Protein AF-A0A1B6JP50-F1 (afdb_monomer_lite)

pLDDT: mean 89.54, std 10.13, range [41.0, 97.75]

Organism: NCBI:txid320908

Foldseek 3Di:
DDQVVQLVCVVPHPDDDDDDPLVNQVVCLVPDDLVSLVVDDDDDPDDDDDDDDDDPPPDPCPVVSVVVVVVCVVVCVVVVCCVVPGRDHRDHPPDPVVVD

Structure (mmCIF, N/CA/C/O backbone):
data_AF-A0A1B6JP50-F1
#
_entry.id   AF-A0A1B6JP50-F1
#
loop_
_atom_site.group_PDB
_atom_site.id
_atom_site.type_symbol
_atom_site.label_atom_id
_atom_site.label_alt_id
_atom_site.label_comp_id
_atom_site.label_asym_id
_atom_site.label_entity_id
_atom_site.label_seq_id
_atom_site.pdbx_PDB_ins_code
_atom_site.Cartn_x
_atom_site.Cartn_y
_atom_site.Cartn_z
_atom_site.occupancy
_atom_site.B_iso_or_equiv
_atom_site.auth_seq_id
_atom_site.auth_comp_id
_atom_site.auth_asym_id
_atom_site.auth_atom_id
_atom_site.pdbx_PDB_model_num
ATOM 1 N N . MET A 1 1 ? 0.945 15.412 7.490 1.00 76.56 1 MET A N 1
ATOM 2 C CA . MET A 1 1 ? 0.663 14.570 8.669 1.00 76.56 1 MET A CA 1
ATOM 3 C C . MET A 1 1 ? 1.373 13.251 8.448 1.00 76.56 1 MET A C 1
ATOM 5 O O . MET A 1 1 ? 1.371 12.766 7.326 1.00 76.56 1 MET A O 1
ATOM 9 N N . ASP A 1 2 ? 2.054 12.750 9.463 1.00 92.06 2 ASP A N 1
ATOM 10 C CA . ASP A 1 2 ? 2.780 11.482 9.464 1.00 92.06 2 ASP A CA 1
ATOM 11 C C . ASP A 1 2 ? 1.838 10.295 9.726 1.00 92.06 2 ASP A C 1
ATOM 13 O O . ASP A 1 2 ? 0.765 10.451 10.312 1.00 92.06 2 ASP A O 1
ATOM 17 N N . VAL A 1 3 ? 2.248 9.101 9.286 1.00 93.94 3 VAL A N 1
ATOM 18 C CA . VAL A 1 3 ? 1.442 7.872 9.396 1.00 93.94 3 VAL A CA 1
ATOM 19 C C . VAL A 1 3 ? 1.075 7.531 10.851 1.00 93.94 3 VAL A C 1
ATOM 21 O O . VAL A 1 3 ? -0.106 7.282 11.098 1.00 93.94 3 VAL A O 1
ATOM 24 N N . PRO A 1 4 ? 2.002 7.564 11.833 1.00 93.62 4 PRO A N 1
ATOM 25 C CA . PRO A 1 4 ? 1.663 7.273 13.228 1.00 93.62 4 PRO A CA 1
ATOM 26 C C . PRO A 1 4 ? 0.611 8.227 13.801 1.00 93.62 4 PRO A C 1
ATOM 28 O O . PRO A 1 4 ? -0.359 7.777 14.411 1.00 93.62 4 PRO A O 1
ATOM 31 N N . SER A 1 5 ? 0.754 9.533 13.559 1.00 94.44 5 SER A N 1
ATOM 32 C CA . SER A 1 5 ? -0.224 10.521 14.027 1.00 94.44 5 SER A CA 1
ATOM 33 C C . SER A 1 5 ? -1.598 10.348 13.374 1.00 94.44 5 SER A C 1
ATOM 35 O O . SER A 1 5 ? -2.616 10.484 14.052 1.00 94.44 5 SER A O 1
ATOM 37 N N . GLY A 1 6 ? -1.647 10.018 12.077 1.00 94.69 6 GLY A N 1
ATOM 38 C CA . GLY A 1 6 ? -2.902 9.729 11.371 1.00 94.69 6 GLY A CA 1
ATOM 39 C C . GLY A 1 6 ? -3.627 8.509 11.944 1.00 94.69 6 GLY A C 1
ATOM 40 O O . GLY A 1 6 ? -4.835 8.552 12.179 1.00 94.69 6 GLY A O 1
ATOM 41 N N . ILE A 1 7 ? -2.875 7.453 12.257 1.00 94.44 7 ILE A N 1
ATOM 42 C CA . ILE A 1 7 ? -3.383 6.231 12.888 1.00 94.44 7 ILE A CA 1
ATOM 43 C C . ILE A 1 7 ? -3.955 6.504 14.283 1.00 94.44 7 ILE A C 1
ATOM 45 O O . ILE A 1 7 ? -5.064 6.064 14.591 1.00 94.44 7 ILE A O 1
ATOM 49 N N . GLU A 1 8 ? -3.254 7.275 15.113 1.00 94.44 8 GLU A N 1
ATOM 50 C CA . GLU A 1 8 ? -3.747 7.602 16.454 1.00 94.44 8 GLU A CA 1
ATOM 51 C C . GLU A 1 8 ? -5.043 8.428 16.398 1.00 94.44 8 GLU A C 1
ATOM 53 O O . GLU A 1 8 ? -5.958 8.236 17.206 1.00 94.44 8 GLU A O 1
ATOM 58 N N . MET A 1 9 ? -5.173 9.313 15.404 1.00 94.62 9 MET A N 1
ATOM 59 C CA . MET A 1 9 ? -6.413 10.054 15.169 1.00 94.62 9 MET A CA 1
ATOM 60 C C . MET A 1 9 ? -7.567 9.157 14.723 1.00 94.62 9 MET A C 1
ATOM 62 O O . MET A 1 9 ? -8.685 9.373 15.185 1.00 94.62 9 MET A O 1
ATOM 66 N N . MET A 1 10 ? -7.315 8.151 13.877 1.00 93.75 10 MET A N 1
ATO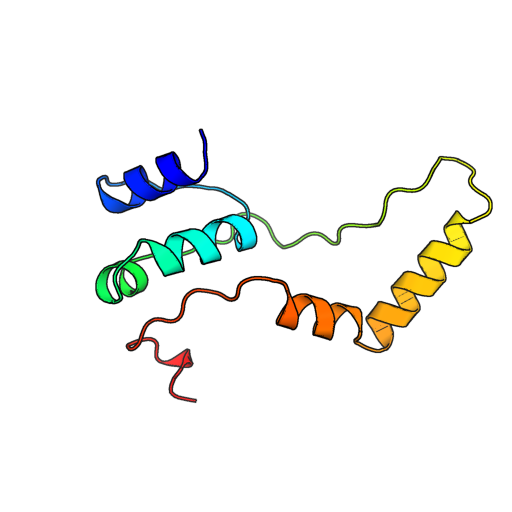M 67 C CA . MET A 1 10 ? -8.335 7.164 13.497 1.00 93.75 10 MET A CA 1
ATOM 68 C C . MET A 1 10 ? -8.852 6.377 14.705 1.00 93.75 10 MET A C 1
ATOM 70 O O . MET A 1 10 ? -10.036 6.060 14.764 1.00 93.75 10 MET A O 1
ATOM 74 N N . ARG A 1 11 ? -7.979 6.067 15.673 1.00 92.38 11 ARG A N 1
ATOM 75 C CA . ARG A 1 11 ? -8.349 5.304 16.872 1.00 92.38 11 ARG A CA 1
ATOM 76 C C . ARG A 1 11 ? -9.128 6.137 17.891 1.00 92.38 11 ARG A C 1
ATOM 78 O O . ARG A 1 11 ? -10.064 5.647 18.510 1.00 92.38 11 ARG A O 1
ATOM 85 N N . THR A 1 12 ? -8.733 7.394 18.087 1.00 93.50 12 THR A N 1
ATOM 86 C CA . THR A 1 12 ? -9.257 8.238 19.177 1.00 93.50 12 THR A CA 1
ATOM 87 C C . THR A 1 12 ? -10.423 9.138 18.770 1.00 93.50 12 THR A C 1
ATOM 89 O O . THR A 1 12 ? -11.169 9.602 19.634 1.00 93.50 12 THR A O 1
ATOM 92 N N . LYS A 1 13 ? -10.592 9.426 17.474 1.00 93.06 13 LYS A N 1
ATOM 93 C CA . LYS A 1 13 ? -11.561 10.407 16.963 1.00 93.06 13 LYS A CA 1
ATOM 94 C C . LYS A 1 13 ? -12.369 9.835 15.800 1.00 93.06 13 LYS A C 1
ATOM 96 O O . LYS A 1 13 ? -11.983 8.868 15.158 1.00 93.06 13 LYS A O 1
ATOM 101 N N . LYS A 1 14 ? -13.486 10.493 15.473 1.00 91.25 14 LYS A N 1
ATOM 102 C CA . LYS A 1 14 ? -14.229 10.243 14.227 1.00 91.25 14 LYS A CA 1
ATOM 103 C C . LYS A 1 14 ? -13.469 10.856 13.050 1.00 91.25 14 LYS A C 1
ATOM 105 O O . LYS A 1 14 ? -13.752 11.984 12.652 1.00 91.25 14 LYS A O 1
ATOM 110 N N . TYR A 1 15 ? -12.468 10.139 12.555 1.00 93.94 15 TYR A N 1
ATOM 111 C CA . TYR A 1 15 ? -11.543 10.621 11.537 1.00 93.94 15 TYR A CA 1
ATOM 112 C C . TYR A 1 15 ? -11.362 9.590 10.421 1.00 93.94 15 TYR A C 1
ATOM 114 O O . TYR A 1 15 ? -11.257 8.396 10.689 1.00 93.94 15 TYR A O 1
ATOM 122 N N . ALA A 1 16 ? -11.312 10.062 9.176 1.00 93.62 16 ALA A N 1
ATOM 123 C CA . ALA A 1 16 ? -10.961 9.257 8.013 1.00 93.62 16 ALA A CA 1
ATOM 124 C C . ALA A 1 16 ? -9.575 9.688 7.528 1.00 93.62 16 ALA A C 1
ATOM 126 O O . ALA A 1 16 ? -9.354 10.870 7.261 1.00 93.62 16 ALA A O 1
ATOM 127 N N . PHE A 1 17 ? -8.651 8.734 7.428 1.00 94.19 17 PHE A N 1
ATOM 128 C CA . PHE A 1 17 ? -7.293 8.978 6.960 1.00 94.19 17 PHE A CA 1
ATOM 129 C C . PHE A 1 17 ? -7.102 8.369 5.575 1.00 94.19 17 PHE A C 1
ATOM 131 O O . PHE A 1 17 ? -7.505 7.235 5.332 1.00 94.19 17 PHE A O 1
ATOM 138 N N . TYR A 1 18 ? -6.486 9.133 4.677 1.00 93.25 18 TYR A N 1
ATOM 139 C CA . TYR A 1 18 ? -6.182 8.703 3.318 1.00 93.25 18 TYR A CA 1
ATOM 140 C C . TYR A 1 18 ? -4.667 8.601 3.139 1.00 93.25 18 TYR A C 1
ATOM 142 O O . TYR A 1 18 ? -3.952 9.587 3.334 1.00 93.25 18 TYR A O 1
ATOM 150 N N . ALA A 1 19 ? -4.195 7.415 2.766 1.00 92.00 19 ALA A N 1
ATOM 151 C CA . ALA A 1 19 ? -2.811 7.129 2.410 1.00 92.00 19 ALA A CA 1
ATOM 152 C C . ALA A 1 19 ? -2.752 5.852 1.552 1.00 92.00 19 ALA A C 1
ATOM 154 O O . ALA A 1 19 ? -3.783 5.240 1.275 1.00 92.00 19 ALA A O 1
ATOM 155 N N . GLU A 1 20 ? -1.547 5.455 1.147 1.00 90.00 20 GLU A N 1
ATOM 156 C CA . GLU A 1 20 ? -1.306 4.166 0.496 1.00 90.00 20 GLU A CA 1
ATOM 157 C C . GLU A 1 20 ? -1.561 3.013 1.480 1.00 90.00 20 GLU A C 1
ATOM 159 O O . GLU A 1 20 ? -1.021 2.992 2.589 1.00 90.00 20 GLU A O 1
ATOM 164 N N . ASP A 1 21 ? -2.365 2.045 1.058 1.00 90.00 21 ASP A N 1
ATOM 165 C CA . ASP A 1 21 ? -2.789 0.863 1.812 1.00 90.00 21 ASP A CA 1
ATOM 166 C C . ASP A 1 21 ? -1.613 0.095 2.436 1.00 90.00 21 ASP A C 1
ATOM 168 O O . ASP A 1 21 ? -1.591 -0.149 3.649 1.00 90.00 21 ASP A O 1
ATOM 172 N N . ALA A 1 22 ? -0.574 -0.184 1.646 1.00 88.81 22 ALA A N 1
ATOM 173 C CA . ALA A 1 22 ? 0.617 -0.897 2.093 1.00 88.81 22 ALA A CA 1
ATOM 174 C C . ALA A 1 22 ? 1.332 -0.175 3.249 1.00 88.81 22 ALA A C 1
ATOM 176 O O . ALA A 1 22 ? 1.868 -0.811 4.158 1.00 88.81 22 ALA A O 1
ATOM 177 N N . THR A 1 23 ? 1.305 1.160 3.267 1.00 92.25 23 THR A N 1
ATOM 178 C CA . THR A 1 23 ? 1.924 1.946 4.345 1.00 92.25 23 THR A CA 1
ATOM 179 C C . THR A 1 23 ? 1.115 1.911 5.640 1.00 92.25 23 THR A C 1
ATOM 181 O O . THR A 1 23 ? 1.684 2.073 6.721 1.00 92.25 23 THR A O 1
ATOM 184 N N . LEU A 1 24 ? -0.196 1.670 5.547 1.00 93.69 24 LEU A N 1
ATOM 185 C CA . LEU A 1 24 ? -1.118 1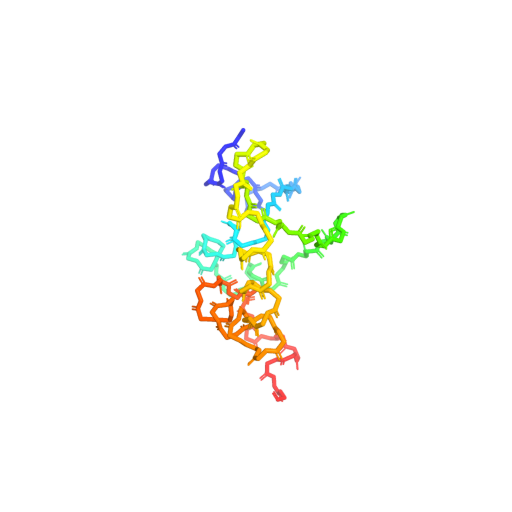.655 6.680 1.00 93.69 24 LEU A CA 1
ATOM 186 C C . LEU A 1 24 ? -1.250 0.274 7.314 1.00 93.69 24 LEU A C 1
ATOM 188 O O . LEU A 1 24 ? -1.326 0.172 8.538 1.00 93.69 24 LEU A O 1
ATOM 192 N N . TYR A 1 25 ? -1.263 -0.791 6.513 1.00 93.69 25 TYR A N 1
ATOM 193 C CA . TYR A 1 25 ? -1.552 -2.141 6.995 1.00 93.69 25 TYR A CA 1
ATOM 194 C C . TYR A 1 25 ? -0.611 -2.598 8.108 1.00 93.69 25 TYR A C 1
ATOM 196 O O . TYR A 1 25 ? -1.081 -3.059 9.145 1.00 93.69 25 TYR A O 1
ATOM 204 N N . LEU A 1 26 ? 0.704 -2.421 7.948 1.00 92.94 26 LEU A N 1
ATOM 205 C CA . LEU A 1 26 ? 1.675 -2.849 8.958 1.00 92.94 26 LEU A CA 1
ATOM 206 C C . LEU A 1 26 ? 1.514 -2.111 10.304 1.00 92.94 26 LEU A C 1
ATOM 208 O O . LEU A 1 26 ? 1.445 -2.779 11.339 1.00 92.94 26 LEU A O 1
ATOM 212 N N . PRO A 1 27 ? 1.472 -0.766 10.358 1.00 94.12 27 PRO A N 1
ATOM 213 C CA . PRO A 1 27 ? 1.262 -0.076 11.623 1.00 94.12 27 PRO A CA 1
ATOM 214 C C . PRO A 1 27 ? -0.146 -0.280 12.198 1.00 94.12 27 PRO A C 1
ATOM 216 O O . PRO A 1 27 ? -0.251 -0.397 13.418 1.00 94.12 27 PRO A O 1
ATOM 219 N N . ILE A 1 28 ? -1.202 -0.424 11.385 1.00 94.38 28 ILE A N 1
ATOM 220 C CA . ILE A 1 28 ? -2.538 -0.812 11.880 1.00 94.38 28 ILE A CA 1
ATOM 221 C C . ILE A 1 28 ? -2.477 -2.186 12.552 1.00 94.38 28 ILE A C 1
ATOM 223 O O . ILE A 1 28 ? -2.974 -2.354 13.664 1.00 94.38 28 ILE A O 1
ATOM 227 N N . ASP A 1 29 ? -1.825 -3.163 11.920 1.00 92.56 29 ASP A N 1
ATOM 228 C CA . ASP A 1 29 ? -1.726 -4.520 12.453 1.00 92.56 29 ASP A CA 1
ATOM 229 C C . ASP A 1 29 ? -1.003 -4.570 13.810 1.00 92.56 29 ASP A C 1
ATOM 231 O O . ASP A 1 29 ? -1.393 -5.341 14.690 1.00 92.56 29 ASP A O 1
ATOM 235 N N . LYS A 1 30 ? -0.004 -3.698 13.999 1.00 92.81 30 LYS A N 1
ATOM 236 C CA . LYS A 1 30 ? 0.784 -3.575 15.235 1.00 92.81 30 LYS A CA 1
ATOM 237 C C . LYS A 1 30 ? 0.116 -2.764 16.347 1.00 92.81 30 LYS A C 1
ATOM 239 O O . LYS A 1 30 ? 0.450 -2.979 17.508 1.00 92.81 30 LYS A O 1
ATOM 244 N N . THR A 1 31 ? -0.742 -1.800 16.015 1.00 93.62 31 THR A N 1
ATOM 245 C CA . THR A 1 31 ? -1.284 -0.834 16.993 1.00 93.62 31 THR A CA 1
ATOM 246 C C . THR A 1 31 ? -2.727 -1.112 17.396 1.00 93.62 31 THR A C 1
ATOM 248 O O . THR A 1 31 ? -3.087 -0.844 18.542 1.00 93.62 31 THR A O 1
ATOM 251 N N . PHE A 1 32 ? -3.542 -1.651 16.487 1.00 93.94 32 PHE A N 1
ATOM 252 C CA . PHE A 1 32 ? -4.954 -1.920 16.739 1.00 93.94 32 PHE A CA 1
ATOM 253 C C . PHE A 1 32 ? -5.141 -3.303 17.361 1.00 93.94 32 PHE A C 1
ATOM 255 O O . PHE A 1 32 ? -4.503 -4.284 16.975 1.00 93.94 32 PHE A O 1
ATOM 262 N N . ASN A 1 33 ? -6.098 -3.407 18.273 1.00 93.31 33 ASN A N 1
ATOM 263 C CA . ASN A 1 33 ? -6.607 -4.681 18.763 1.00 93.31 33 ASN A CA 1
ATOM 264 C C . ASN A 1 33 ? -7.563 -5.313 17.740 1.00 93.31 33 ASN A C 1
ATOM 266 O O . ASN A 1 33 ? -8.107 -4.636 16.870 1.00 93.31 33 ASN A O 1
ATOM 270 N N . ASN A 1 34 ? -7.848 -6.613 17.871 1.00 91.88 34 ASN A N 1
ATOM 271 C CA . ASN A 1 34 ? -8.724 -7.329 16.930 1.00 91.88 34 ASN A CA 1
ATOM 272 C C . ASN A 1 34 ? -10.108 -6.685 16.754 1.00 91.88 34 ASN A C 1
ATOM 274 O O . ASN A 1 34 ? -10.604 -6.611 15.635 1.00 91.88 34 ASN A O 1
ATOM 278 N N . ILE A 1 35 ? -10.716 -6.198 17.840 1.00 90.81 35 ILE A N 1
ATOM 279 C CA . ILE A 1 35 ? -12.028 -5.532 17.794 1.00 90.81 35 ILE A CA 1
ATOM 280 C C . ILE A 1 35 ? -11.938 -4.227 16.998 1.00 90.81 35 ILE A C 1
ATOM 282 O O . ILE A 1 35 ? -12.805 -3.938 16.177 1.00 90.81 35 ILE A O 1
ATOM 286 N N . GLU A 1 36 ? -10.870 -3.460 17.205 1.00 92.44 36 GLU A N 1
ATOM 287 C CA . GLU A 1 36 ? -10.671 -2.199 16.503 1.00 92.44 36 GLU A CA 1
ATOM 288 C C . GLU A 1 36 ? -10.401 -2.461 15.012 1.00 92.44 36 GLU A C 1
ATOM 290 O O . GLU A 1 36 ? -11.035 -1.830 14.172 1.00 92.44 36 GLU A O 1
ATOM 295 N N . LYS A 1 37 ? -9.591 -3.475 14.665 1.00 92.75 37 LYS A N 1
ATOM 296 C CA . LYS A 1 37 ? -9.403 -3.929 13.271 1.00 92.75 37 LYS A CA 1
ATOM 297 C C . LYS A 1 37 ? -10.732 -4.302 12.605 1.00 92.75 37 LYS A C 1
ATOM 299 O O . LYS A 1 37 ? -10.970 -3.888 11.476 1.00 92.75 37 LYS A O 1
ATOM 304 N N . CYS A 1 38 ? -11.618 -5.028 13.300 1.00 90.62 38 CYS A N 1
ATOM 305 C CA . CYS A 1 38 ? -12.961 -5.360 12.798 1.00 90.62 38 CYS A CA 1
ATOM 306 C C . CYS A 1 38 ? -13.839 -4.126 12.543 1.00 90.62 38 CYS A C 1
ATOM 308 O O . CYS A 1 38 ? -14.758 -4.197 11.732 1.00 90.62 38 CYS A O 1
ATOM 310 N N . SER A 1 39 ? -13.612 -3.035 13.276 1.00 90.56 39 SER A N 1
ATOM 311 C CA . SER A 1 39 ? -14.414 -1.812 13.170 1.00 90.56 39 SER A CA 1
ATOM 312 C C . SER A 1 39 ? -13.971 -0.885 12.034 1.00 90.56 39 SER A C 1
ATOM 314 O O . SER A 1 39 ? -14.722 0.007 11.640 1.00 90.56 39 SER A O 1
ATOM 316 N N . LEU A 1 40 ? -12.766 -1.091 11.493 1.00 91.25 40 LEU A N 1
ATOM 317 C CA . LEU A 1 40 ? -12.235 -0.281 10.404 1.00 91.25 40 LEU A CA 1
ATOM 318 C C . LEU A 1 40 ? -12.924 -0.614 9.080 1.00 91.25 40 LEU A C 1
ATOM 320 O O . LEU A 1 40 ? -13.154 -1.772 8.735 1.00 91.25 40 LEU A O 1
ATOM 324 N N . THR A 1 41 ? -13.207 0.431 8.307 1.00 90.56 41 THR A N 1
ATOM 325 C CA . THR A 1 41 ? -13.699 0.318 6.934 1.00 90.56 41 THR A CA 1
ATOM 326 C C . THR A 1 41 ? -12.700 0.975 6.002 1.00 90.56 41 THR A C 1
ATOM 328 O O . THR A 1 41 ? -12.237 2.085 6.251 1.00 90.56 41 THR A O 1
ATOM 331 N N . GLU A 1 42 ? -12.376 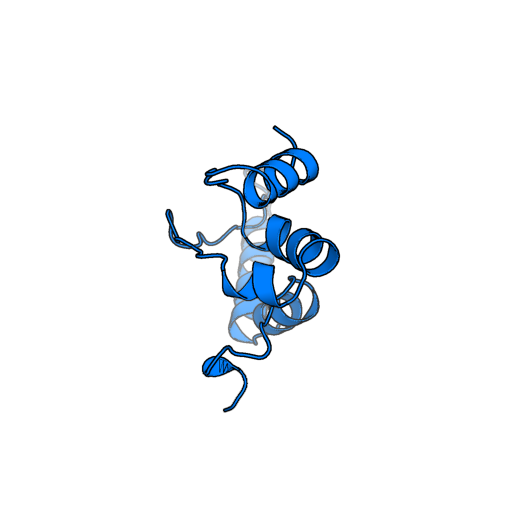0.271 4.929 1.00 89.81 42 GLU A N 1
ATOM 332 C CA . GLU A 1 42 ? -11.484 0.736 3.879 1.00 89.81 42 GLU A CA 1
ATOM 333 C C . GLU A 1 42 ? -12.322 1.146 2.672 1.00 89.81 42 GLU A C 1
ATOM 335 O O . GLU A 1 42 ? -13.250 0.432 2.283 1.00 89.81 42 GLU A O 1
ATOM 340 N N . ILE A 1 43 ? -12.014 2.311 2.109 1.00 91.44 43 ILE A N 1
ATOM 341 C CA . ILE A 1 43 ? -12.664 2.835 0.912 1.00 91.44 43 ILE A CA 1
ATOM 342 C C . ILE A 1 43 ? -11.561 3.089 -0.104 1.00 91.44 43 ILE A C 1
ATOM 344 O O . ILE A 1 43 ? -10.661 3.892 0.136 1.00 9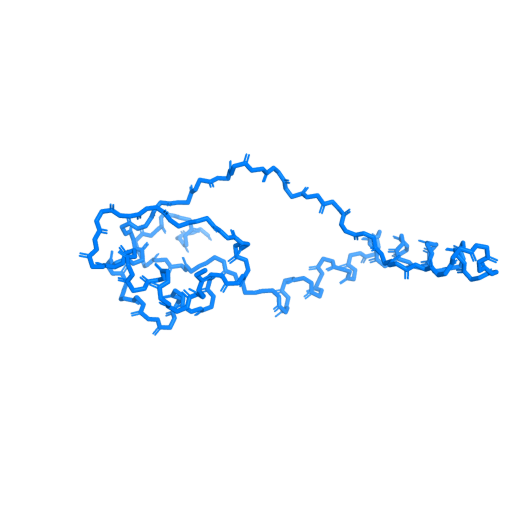1.44 43 ILE A O 1
ATOM 348 N N . GLU A 1 44 ? -11.639 2.405 -1.238 1.00 90.31 44 GLU A N 1
ATOM 349 C CA . GLU A 1 44 ? -10.731 2.618 -2.358 1.00 90.31 44 GLU A CA 1
ATOM 350 C C . GLU A 1 44 ? -11.171 3.880 -3.114 1.00 90.31 44 GLU A C 1
ATOM 352 O O . GLU A 1 44 ? -12.194 3.883 -3.798 1.00 90.31 44 GLU A O 1
ATOM 357 N N . LEU A 1 45 ? -10.436 4.986 -2.939 1.00 90.38 45 LEU A N 1
ATOM 358 C CA . LEU A 1 45 ? -10.731 6.242 -3.644 1.00 90.38 45 LEU A CA 1
ATOM 359 C C . LEU A 1 45 ? -10.244 6.216 -5.096 1.00 90.38 45 LEU A C 1
ATOM 361 O O . LEU A 1 45 ? -10.885 6.798 -5.970 1.00 90.38 45 LEU A O 1
ATOM 365 N N . PHE A 1 46 ? -9.104 5.570 -5.346 1.00 88.62 46 PHE A N 1
ATOM 366 C CA . PHE A 1 46 ? -8.483 5.482 -6.662 1.00 88.62 46 PHE A CA 1
ATOM 367 C C . PHE A 1 46 ? -8.057 4.042 -6.932 1.00 88.62 46 PHE A C 1
ATOM 369 O O . PHE A 1 46 ? -7.492 3.420 -6.031 1.00 88.62 46 PHE A O 1
ATOM 376 N N . PRO A 1 47 ? -8.268 3.533 -8.158 1.00 84.81 47 PRO A N 1
ATOM 377 C CA . PRO A 1 47 ? -7.779 2.216 -8.518 1.00 84.81 47 PRO A CA 1
ATOM 378 C C . PRO A 1 47 ? -6.243 2.191 -8.510 1.00 84.81 47 PRO A C 1
ATOM 380 O O . PRO A 1 47 ? -5.610 3.207 -8.835 1.00 84.81 47 PRO A O 1
ATOM 383 N N . PRO A 1 48 ? -5.622 1.039 -8.209 1.00 80.75 48 PRO A N 1
ATOM 384 C CA . PRO A 1 48 ? -4.179 0.888 -8.275 1.00 80.75 48 PRO A CA 1
ATOM 385 C C . PRO A 1 48 ? -3.683 1.190 -9.691 1.00 80.75 48 PRO A C 1
ATOM 387 O O . PRO A 1 48 ? -4.152 0.617 -10.678 1.00 80.75 48 PRO A O 1
ATOM 390 N N . TYR A 1 49 ? -2.709 2.091 -9.793 1.00 80.75 49 TYR A N 1
ATOM 391 C CA . TYR A 1 49 ? -2.044 2.405 -11.051 1.00 80.75 49 TYR A CA 1
ATOM 392 C C . TYR A 1 49 ? -0.752 1.594 -11.177 1.00 80.75 49 TYR A C 1
ATOM 394 O O . TYR A 1 49 ? -0.015 1.388 -10.214 1.00 80.75 49 TYR A O 1
ATOM 402 N N . LEU A 1 50 ? -0.463 1.120 -12.389 1.00 79.25 50 LEU A N 1
ATOM 403 C CA . LEU A 1 50 ? 0.783 0.414 -12.674 1.00 79.25 50 LEU A CA 1
ATOM 404 C C . LEU A 1 50 ? 1.958 1.396 -12.603 1.00 79.25 50 LEU A C 1
ATOM 406 O O . LEU A 1 50 ? 2.093 2.275 -13.454 1.00 79.25 50 LEU A O 1
ATOM 410 N N . VAL A 1 51 ? 2.825 1.221 -11.607 1.00 83.56 51 VAL A N 1
ATOM 411 C CA . VAL A 1 51 ? 4.067 1.989 -11.480 1.00 83.56 51 VAL A CA 1
ATOM 412 C C . VAL A 1 51 ? 5.139 1.365 -12.373 1.00 83.56 51 VAL A C 1
ATOM 414 O O . VAL A 1 51 ? 5.457 0.183 -12.248 1.00 83.56 51 VAL A O 1
ATOM 417 N N . SER A 1 52 ? 5.709 2.150 -13.288 1.00 85.12 52 SER A N 1
ATOM 418 C CA . SER A 1 52 ? 6.858 1.731 -14.099 1.00 85.12 52 SER A CA 1
ATOM 419 C C . SER A 1 52 ? 8.176 2.131 -13.448 1.00 85.12 52 SER A C 1
ATOM 421 O O . SER A 1 52 ? 8.254 3.159 -12.776 1.00 85.12 52 SER A O 1
ATOM 423 N N . THR A 1 53 ? 9.247 1.402 -13.746 1.00 89.25 53 THR A N 1
ATO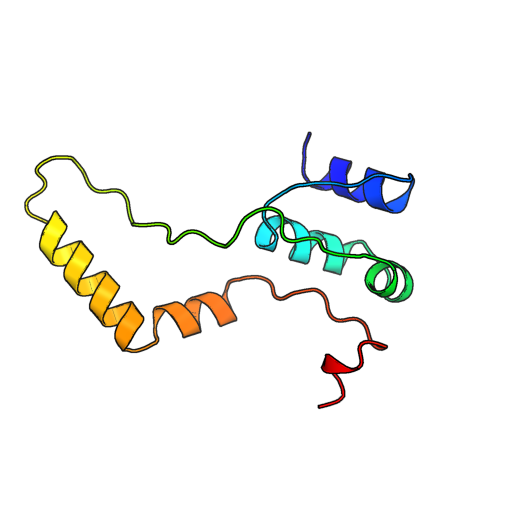M 424 C CA . THR A 1 53 ? 10.596 1.802 -13.339 1.00 89.25 53 THR A CA 1
ATOM 425 C C . THR A 1 53 ? 11.051 3.043 -14.116 1.00 89.25 53 THR A C 1
ATOM 427 O O . THR A 1 53 ? 11.022 3.027 -15.350 1.00 89.25 53 THR A O 1
ATOM 430 N N . PRO A 1 54 ? 11.489 4.119 -13.437 1.00 92.00 54 PRO A N 1
ATOM 431 C CA . PRO A 1 54 ? 12.022 5.290 -14.115 1.00 92.00 54 PRO A CA 1
ATOM 432 C C . PRO A 1 54 ? 13.354 4.951 -14.794 1.00 92.00 54 PRO A C 1
ATOM 434 O O . PRO A 1 54 ? 14.223 4.305 -14.212 1.00 92.00 54 PRO A O 1
ATOM 437 N N . VAL A 1 55 ? 13.526 5.418 -16.029 1.00 94.44 55 VAL A N 1
ATOM 438 C CA . VAL A 1 55 ? 14.757 5.256 -16.813 1.00 94.44 55 VAL A CA 1
ATOM 439 C C . VAL A 1 55 ? 15.165 6.621 -17.360 1.00 94.44 55 VAL A C 1
ATOM 441 O O . VAL A 1 55 ? 14.310 7.449 -17.680 1.00 94.44 55 VAL A O 1
ATOM 444 N N . GLN A 1 56 ? 16.472 6.872 -17.473 1.00 96.25 56 GLN A N 1
ATOM 445 C CA . GLN A 1 56 ? 16.985 8.089 -18.100 1.00 96.25 56 GLN A CA 1
ATOM 446 C C . GLN A 1 56 ? 16.410 8.247 -19.516 1.00 96.25 56 GLN A C 1
ATOM 448 O O . GLN A 1 56 ? 16.349 7.285 -20.292 1.00 96.25 56 GLN A O 1
ATOM 453 N N . LYS A 1 57 ? 15.998 9.473 -1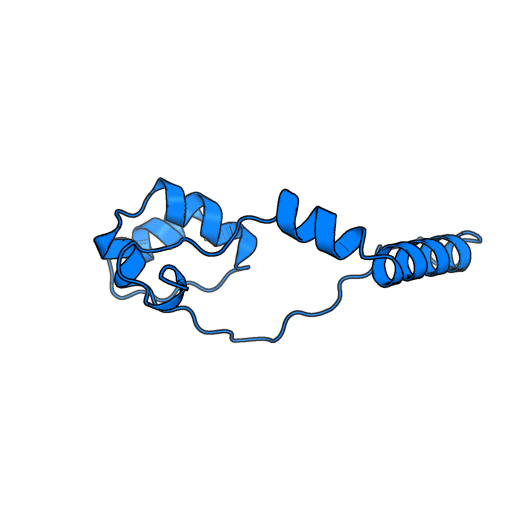9.865 1.00 94.44 57 LYS A N 1
ATOM 454 C CA . LYS A 1 57 ? 15.574 9.799 -21.233 1.00 94.44 57 LYS A CA 1
ATOM 455 C C . LYS A 1 57 ? 16.676 9.387 -22.218 1.00 94.44 57 LYS A C 1
ATOM 457 O O . LYS A 1 57 ? 17.851 9.555 -21.914 1.00 94.44 57 LYS A O 1
ATOM 462 N N . THR A 1 58 ? 16.269 8.812 -23.353 1.00 94.38 58 THR A N 1
ATOM 463 C CA . THR A 1 58 ? 17.154 8.295 -24.420 1.00 94.38 58 THR A CA 1
ATOM 464 C C . THR A 1 58 ? 18.183 7.244 -23.979 1.00 94.38 58 THR A C 1
ATOM 466 O O . THR A 1 58 ? 19.181 7.040 -24.663 1.00 94.38 58 THR A O 1
ATOM 469 N N . SER A 1 59 ? 17.955 6.550 -22.858 1.00 95.88 59 SER A N 1
ATOM 470 C CA . SER A 1 59 ? 18.813 5.434 -22.454 1.00 95.88 59 SER A CA 1
ATOM 471 C C . SER A 1 59 ? 18.717 4.269 -23.449 1.00 95.88 59 SER A C 1
ATOM 473 O O . SER A 1 59 ? 17.599 3.838 -23.755 1.00 95.88 59 SER A O 1
ATOM 475 N N . PRO A 1 60 ? 19.851 3.682 -23.879 1.00 95.75 60 PRO A N 1
ATOM 476 C CA . PRO A 1 60 ? 19.847 2.485 -24.720 1.00 95.75 60 PRO A CA 1
ATOM 477 C C . PRO A 1 60 ? 19.260 1.259 -23.998 1.00 95.75 60 PRO A C 1
ATOM 479 O O . PRO A 1 60 ? 18.893 0.281 -24.639 1.00 95.75 60 PRO A O 1
ATOM 482 N N . PHE A 1 61 ? 19.127 1.305 -22.667 1.00 95.88 61 PHE A N 1
ATOM 483 C CA . PHE A 1 61 ? 18.595 0.200 -21.866 1.00 95.88 61 PHE A CA 1
ATOM 484 C C . PHE A 1 61 ? 17.076 0.225 -21.695 1.00 95.88 61 PHE A C 1
ATOM 486 O O . PHE A 1 61 ? 16.522 -0.710 -21.121 1.00 95.88 61 PHE A O 1
ATOM 493 N N . ARG A 1 62 ? 16.382 1.269 -22.168 1.00 95.31 62 ARG A N 1
ATOM 494 C CA . ARG A 1 62 ? 14.935 1.439 -21.960 1.00 95.31 62 ARG A CA 1
ATOM 495 C C . ARG A 1 62 ? 14.138 0.202 -22.373 1.00 95.31 62 ARG A C 1
ATOM 497 O O . ARG A 1 62 ? 13.301 -0.272 -21.603 1.00 95.31 62 ARG A O 1
ATOM 504 N N . ASP A 1 63 ? 14.409 -0.317 -23.563 1.00 94.62 63 ASP A N 1
ATOM 505 C CA . ASP A 1 63 ? 13.639 -1.423 -24.131 1.00 94.62 63 ASP A CA 1
ATOM 506 C C . ASP A 1 63 ? 14.032 -2.757 -23.493 1.00 94.62 63 ASP A C 1
ATOM 508 O O . ASP A 1 63 ? 13.166 -3.581 -23.204 1.00 94.62 63 ASP A O 1
ATOM 512 N N . PHE A 1 64 ? 15.317 -2.932 -23.169 1.00 95.50 64 PHE A N 1
ATOM 513 C CA . PHE A 1 64 ? 15.800 -4.101 -22.435 1.00 95.50 64 PHE A CA 1
ATOM 514 C C . PHE A 1 64 ? 15.153 -4.208 -21.049 1.00 95.50 64 PHE A C 1
ATOM 516 O O . PHE A 1 64 ? 14.609 -5.253 -20.692 1.00 95.50 64 PHE A O 1
ATOM 523 N N . ILE A 1 65 ? 15.151 -3.109 -20.290 1.00 95.25 65 ILE A N 1
ATOM 524 C CA . ILE A 1 65 ? 14.536 -3.035 -18.961 1.00 95.25 65 ILE A CA 1
ATOM 525 C C . ILE A 1 65 ? 13.030 -3.300 -19.068 1.00 95.25 65 ILE A C 1
ATOM 527 O O . ILE A 1 65 ? 12.491 -4.116 -18.323 1.00 95.25 65 ILE A O 1
ATOM 531 N N . SER A 1 66 ? 12.360 -2.668 -20.033 1.00 93.88 66 SER A N 1
ATOM 532 C CA . SER A 1 66 ? 10.917 -2.829 -20.247 1.00 93.88 66 SER A CA 1
ATOM 533 C C . SER A 1 66 ? 10.544 -4.274 -20.603 1.00 93.88 66 SER A C 1
ATOM 535 O O . SER A 1 66 ? 9.605 -4.827 -20.032 1.00 93.88 66 SER A O 1
ATOM 537 N N . CYS A 1 67 ? 11.302 -4.915 -21.497 1.00 95.56 67 CYS A N 1
ATOM 538 C CA . CYS A 1 67 ? 11.120 -6.321 -21.858 1.00 95.56 67 CYS A CA 1
ATOM 539 C C . CYS A 1 67 ? 11.346 -7.246 -20.652 1.00 95.56 67 CYS A C 1
ATOM 541 O O . CYS A 1 67 ? 10.511 -8.104 -20.368 1.00 95.56 67 CYS A O 1
ATOM 543 N N . GLY A 1 68 ? 12.417 -7.021 -19.883 1.00 95.81 68 GLY A N 1
ATOM 544 C CA . GLY A 1 68 ? 12.710 -7.786 -18.671 1.00 95.81 68 GLY A CA 1
ATOM 545 C C . GLY A 1 68 ? 11.591 -7.704 -17.628 1.00 95.81 68 GLY A C 1
ATOM 546 O O . GLY A 1 68 ? 11.161 -8.733 -17.107 1.00 95.81 68 GLY A O 1
ATOM 547 N N . PHE A 1 69 ? 11.061 -6.506 -17.360 1.00 94.62 69 PHE A N 1
ATOM 548 C CA . PHE A 1 69 ? 9.935 -6.332 -16.436 1.00 94.62 69 PHE A CA 1
ATOM 549 C C . PHE A 1 69 ? 8.648 -6.988 -16.937 1.00 94.62 69 PHE A C 1
ATOM 551 O O . PHE A 1 69 ? 7.954 -7.628 -16.143 1.00 94.62 69 PHE A O 1
ATOM 558 N N . ASN A 1 70 ? 8.343 -6.890 -18.234 1.00 94.12 70 ASN A N 1
ATOM 559 C CA . ASN A 1 70 ? 7.195 -7.588 -18.816 1.00 94.12 70 ASN A CA 1
ATOM 560 C C . ASN A 1 70 ? 7.326 -9.104 -18.651 1.00 94.12 70 ASN A C 1
ATOM 562 O O . ASN A 1 70 ? 6.398 -9.738 -18.157 1.00 94.12 70 ASN A O 1
ATOM 566 N N . LEU A 1 71 ? 8.503 -9.664 -18.935 1.00 96.62 71 LEU A N 1
ATOM 567 C CA . LEU A 1 71 ? 8.761 -11.091 -18.771 1.00 96.62 71 LEU A CA 1
ATOM 568 C C . LEU A 1 71 ? 8.626 -11.543 -17.307 1.00 96.62 71 LEU A C 1
ATOM 570 O O . LEU A 1 71 ? 8.043 -12.591 -17.032 1.00 96.62 71 LEU A O 1
ATOM 574 N N . MET A 1 72 ? 9.131 -10.760 -16.347 1.00 95.75 72 MET A N 1
ATOM 575 C CA . MET A 1 72 ? 8.960 -11.048 -14.915 1.00 95.75 72 MET A CA 1
ATOM 576 C C . MET A 1 72 ? 7.490 -10.996 -14.485 1.00 95.75 72 MET A C 1
ATOM 578 O O . MET A 1 72 ? 7.071 -11.790 -13.640 1.00 95.75 72 MET A O 1
ATOM 582 N N . ARG A 1 73 ? 6.702 -10.083 -15.062 1.00 93.44 73 ARG A N 1
ATOM 583 C CA . ARG A 1 73 ? 5.261 -9.984 -14.811 1.00 93.44 73 ARG A CA 1
ATOM 584 C C . ARG A 1 73 ? 4.511 -11.185 -15.379 1.00 93.44 73 ARG A C 1
ATOM 586 O O . ARG A 1 73 ? 3.749 -11.807 -14.650 1.00 93.44 73 ARG A O 1
ATOM 593 N N . GLU A 1 74 ? 4.761 -11.530 -16.639 1.00 96.56 74 GLU A N 1
ATOM 594 C CA . GLU A 1 74 ? 4.129 -12.657 -17.340 1.00 96.56 74 GLU A CA 1
ATOM 595 C C . GLU A 1 74 ? 4.436 -13.998 -16.669 1.00 96.56 74 GLU A C 1
ATOM 597 O O . GLU A 1 74 ? 3.561 -14.849 -16.543 1.00 96.56 74 GLU A O 1
ATOM 602 N N . ARG A 1 75 ? 5.662 -14.167 -16.164 1.00 97.75 75 ARG A N 1
ATOM 603 C CA . ARG A 1 75 ? 6.074 -15.361 -15.411 1.00 97.75 75 ARG A CA 1
ATOM 604 C C . ARG A 1 75 ? 5.588 -15.376 -13.958 1.00 97.75 75 ARG A C 1
ATOM 606 O O . ARG A 1 75 ? 5.876 -16.327 -13.238 1.00 97.75 75 ARG A O 1
ATOM 613 N N . GLY A 1 76 ? 4.902 -14.330 -13.499 1.00 96.19 76 GLY A N 1
ATOM 614 C CA . GLY A 1 76 ? 4.370 -14.238 -12.138 1.00 96.19 76 GLY A CA 1
ATOM 615 C C . GLY A 1 76 ? 5.409 -13.951 -11.047 1.00 96.19 76 GLY A C 1
ATOM 616 O O . GLY A 1 76 ? 5.066 -13.990 -9.867 1.00 96.19 76 GLY A O 1
ATOM 617 N N . ILE A 1 77 ? 6.655 -13.616 -11.400 1.00 96.56 77 ILE A N 1
ATOM 618 C CA . ILE A 1 77 ? 7.705 -13.275 -10.425 1.00 96.56 77 ILE A CA 1
ATOM 619 C C . ILE A 1 77 ? 7.292 -12.026 -9.646 1.00 96.56 77 ILE A C 1
ATOM 621 O O . ILE A 1 77 ? 7.300 -12.043 -8.420 1.00 96.56 77 ILE A O 1
ATOM 625 N N . LEU A 1 78 ? 6.834 -10.978 -10.340 1.00 93.06 78 LEU A N 1
ATOM 626 C CA . LEU A 1 78 ? 6.371 -9.756 -9.671 1.00 93.06 78 LEU A CA 1
ATOM 627 C C . LEU A 1 78 ? 5.179 -10.018 -8.743 1.00 93.06 78 LEU A C 1
ATOM 629 O O . LEU A 1 78 ? 5.114 -9.449 -7.661 1.00 93.06 78 LEU A O 1
ATOM 633 N N . TYR A 1 79 ? 4.260 -10.906 -9.136 1.00 93.00 79 TYR A N 1
ATOM 634 C CA . TYR A 1 79 ? 3.130 -11.292 -8.289 1.00 93.00 79 TYR A CA 1
ATOM 635 C C . TYR A 1 79 ? 3.598 -11.997 -7.007 1.00 93.00 79 TYR A C 1
ATOM 637 O O . TYR A 1 79 ? 3.133 -11.672 -5.914 1.00 93.00 79 TYR A O 1
ATOM 645 N N . ARG A 1 80 ? 4.554 -12.928 -7.127 1.00 95.75 80 ARG A N 1
ATOM 646 C CA . ARG A 1 80 ? 5.167 -13.608 -5.980 1.00 95.75 80 ARG A CA 1
ATOM 647 C C . ARG A 1 80 ? 5.861 -12.616 -5.051 1.00 95.75 80 ARG A C 1
ATOM 649 O O . ARG A 1 80 ? 5.588 -12.647 -3.856 1.00 95.75 80 ARG A O 1
ATOM 656 N N . GLU A 1 81 ? 6.732 -11.758 -5.582 1.00 94.44 81 GLU A N 1
ATOM 657 C CA . GLU A 1 81 ? 7.451 -10.769 -4.769 1.00 94.44 81 GLU A CA 1
ATOM 658 C C . GLU A 1 81 ? 6.475 -9.820 -4.070 1.00 94.44 81 GLU A C 1
ATOM 660 O O . GLU A 1 81 ? 6.623 -9.558 -2.879 1.00 94.44 81 GLU A O 1
ATOM 665 N N . ASN A 1 82 ? 5.427 -9.371 -4.765 1.00 90.69 82 ASN A N 1
ATOM 666 C CA . ASN A 1 82 ? 4.390 -8.538 -4.167 1.00 90.69 82 ASN A CA 1
ATOM 667 C C . ASN A 1 82 ? 3.740 -9.243 -2.963 1.00 90.69 82 ASN A C 1
ATOM 669 O O . ASN A 1 82 ? 3.705 -8.696 -1.868 1.00 90.69 82 ASN A O 1
ATOM 673 N N . LYS A 1 83 ? 3.337 -10.509 -3.111 1.00 91.25 83 LYS A N 1
ATOM 674 C CA . LYS A 1 83 ? 2.729 -11.289 -2.020 1.00 91.25 83 LYS A CA 1
ATOM 675 C C . LYS A 1 83 ? 3.664 -11.520 -0.824 1.00 91.25 83 LYS A C 1
ATOM 677 O O . LYS A 1 83 ? 3.185 -11.639 0.300 1.00 91.25 83 LYS A O 1
ATOM 682 N N . VAL A 1 84 ? 4.970 -11.640 -1.062 1.00 93.25 84 VAL A N 1
ATOM 683 C CA . VAL A 1 84 ? 5.965 -11.892 -0.006 1.00 93.25 84 VAL A CA 1
ATOM 684 C C . VAL A 1 84 ? 6.305 -10.614 0.755 1.00 93.25 84 VAL A C 1
ATOM 686 O O . VAL A 1 84 ? 6.394 -10.643 1.980 1.00 93.25 84 VAL A O 1
ATOM 689 N N . TRP A 1 85 ? 6.509 -9.508 0.041 1.00 91.50 85 TRP A N 1
ATOM 690 C CA . TRP A 1 85 ? 7.062 -8.287 0.625 1.00 91.50 85 TRP A CA 1
ATOM 691 C C . TRP A 1 85 ? 6.013 -7.234 0.963 1.00 91.50 85 TRP A C 1
ATOM 693 O O . TRP A 1 85 ? 6.246 -6.443 1.876 1.00 91.50 85 TRP A O 1
ATOM 703 N N . HIS A 1 86 ? 4.874 -7.197 0.262 1.00 90.31 86 HIS A N 1
ATOM 704 C CA . HIS A 1 86 ? 3.838 -6.222 0.585 1.00 90.31 86 HIS A CA 1
ATOM 705 C C . HIS A 1 86 ? 3.017 -6.701 1.779 1.00 90.31 86 HIS A C 1
ATOM 707 O O . HIS A 1 86 ? 2.547 -7.850 1.796 1.00 90.31 86 HIS A O 1
ATOM 713 N N . PRO A 1 87 ? 2.823 -5.827 2.782 1.00 91.94 87 PRO A N 1
ATOM 714 C CA . PRO A 1 87 ? 1.983 -6.148 3.914 1.00 91.94 87 PRO A CA 1
ATOM 715 C C . PRO A 1 87 ? 0.575 -6.443 3.412 1.00 91.94 87 PRO A C 1
ATOM 717 O O . PRO A 1 87 ? 0.027 -5.741 2.566 1.00 91.94 87 PRO A O 1
ATOM 720 N N . GLN A 1 88 ? 0.012 -7.530 3.918 1.00 88.69 88 GLN A N 1
ATOM 721 C CA . GLN A 1 88 ? -1.339 -7.934 3.575 1.00 88.69 88 GLN A CA 1
ATOM 722 C C . GLN A 1 88 ? -2.332 -7.166 4.440 1.00 88.69 88 GLN A C 1
ATOM 724 O O . GLN A 1 88 ? -2.015 -6.762 5.562 1.00 88.69 88 GLN A O 1
ATOM 729 N N . ARG A 1 89 ? -3.556 -7.021 3.928 1.00 89.62 89 ARG A N 1
ATOM 730 C CA . ARG A 1 89 ? -4.666 -6.437 4.679 1.00 89.62 89 ARG A CA 1
ATOM 731 C C . ARG A 1 89 ? -4.773 -7.102 6.063 1.00 89.62 89 ARG A C 1
ATOM 733 O O . ARG A 1 89 ? -4.857 -8.339 6.109 1.00 89.62 89 ARG A O 1
ATOM 740 N N . PRO A 1 90 ? -4.796 -6.326 7.166 1.00 90.44 90 PRO A N 1
ATOM 741 C CA . PRO A 1 90 ? -4.913 -6.862 8.514 1.00 90.44 90 PRO A CA 1
ATOM 742 C C . PRO A 1 90 ? -6.169 -7.718 8.625 1.00 90.44 90 PRO A C 1
ATOM 744 O O . PRO A 1 90 ? -7.282 -7.251 8.379 1.00 90.44 90 PRO A O 1
ATOM 747 N N . GLN A 1 91 ? -5.983 -8.992 8.958 1.00 86.75 91 GLN A N 1
ATOM 748 C CA . GLN A 1 91 ? -7.093 -9.920 9.107 1.00 86.75 91 GLN A CA 1
ATOM 749 C C . GLN A 1 91 ? -7.732 -9.729 10.474 1.00 86.75 91 GLN A C 1
ATOM 751 O O . GLN A 1 91 ? -7.047 -9.522 11.478 1.00 86.75 91 GLN A O 1
ATOM 756 N N . CYS A 1 92 ? -9.053 -9.836 10.521 1.00 87.38 92 CYS A N 1
ATOM 757 C CA . CYS A 1 92 ? -9.778 -9.868 11.774 1.00 87.38 92 CYS A CA 1
ATOM 758 C C . CYS A 1 92 ? -10.398 -11.256 11.975 1.00 87.38 92 CYS A C 1
ATOM 760 O O . CYS A 1 92 ? -10.878 -11.879 11.031 1.00 87.38 92 CYS A O 1
ATOM 762 N N . ILE A 1 93 ? -10.367 -11.766 13.211 1.00 82.06 93 ILE A N 1
ATOM 763 C CA . ILE A 1 93 ? -10.779 -13.148 13.540 1.00 82.06 93 ILE A CA 1
ATOM 764 C C . ILE A 1 93 ? -12.270 -13.396 13.223 1.00 82.06 93 ILE A C 1
ATOM 766 O O . ILE A 1 93 ? -12.686 -14.534 13.031 1.00 82.06 93 ILE A O 1
ATOM 770 N N . GLY A 1 94 ? -13.074 -12.332 13.126 1.00 70.81 94 GLY A N 1
ATOM 771 C CA . GLY A 1 94 ? -14.480 -12.395 12.726 1.00 70.81 94 GLY A CA 1
ATOM 772 C C . GLY A 1 94 ? -14.751 -12.209 11.226 1.00 70.81 94 GLY A C 1
ATOM 773 O O . GLY A 1 94 ? -15.918 -12.276 10.837 1.00 70.81 94 GLY A O 1
ATOM 774 N N . ASP A 1 95 ? -13.743 -11.953 10.376 1.00 66.31 95 ASP A N 1
ATOM 775 C CA . ASP A 1 95 ? -13.975 -11.767 8.935 1.00 66.31 95 ASP A CA 1
ATOM 776 C C . ASP A 1 95 ? -14.351 -13.115 8.306 1.00 66.31 95 ASP A C 1
ATOM 778 O O . ASP A 1 95 ? -13.579 -14.079 8.314 1.00 66.31 95 ASP A O 1
ATOM 782 N N . ARG A 1 96 ? -15.539 -13.178 7.695 1.00 59.78 96 ARG A N 1
ATOM 783 C CA . ARG A 1 96 ? -16.030 -14.360 6.962 1.00 59.78 96 ARG A CA 1
ATOM 784 C C . ARG A 1 96 ? -15.080 -14.808 5.847 1.00 59.78 96 ARG A C 1
ATOM 786 O O . ARG A 1 96 ? -15.183 -15.948 5.403 1.00 59.78 96 ARG A O 1
ATOM 793 N N . ARG A 1 97 ? -14.174 -13.936 5.389 1.00 59.75 97 ARG A N 1
ATOM 794 C CA . ARG A 1 97 ? -13.168 -14.241 4.361 1.00 59.75 97 ARG A CA 1
ATOM 795 C C . ARG A 1 97 ? -12.007 -15.115 4.846 1.00 59.75 97 ARG A C 1
ATOM 797 O O . ARG A 1 97 ? -11.365 -15.724 4.003 1.00 59.75 97 ARG A O 1
ATOM 804 N N . VAL A 1 98 ? -11.766 -15.210 6.157 1.00 53.72 98 VAL A N 1
ATOM 805 C CA . VAL A 1 98 ? -10.703 -16.057 6.741 1.00 53.72 98 VAL A CA 1
ATOM 806 C C . VAL A 1 98 ? -11.170 -17.506 6.945 1.00 53.72 98 VAL A C 1
ATOM 808 O O . VAL A 1 98 ? -10.355 -18.416 7.029 1.00 53.72 98 VAL A O 1
ATOM 811 N N . ALA A 1 99 ? -12.484 -17.745 6.991 1.00 45.53 99 ALA A N 1
ATOM 812 C CA . ALA A 1 99 ? -13.075 -19.067 7.217 1.00 45.53 99 ALA A CA 1
ATOM 813 C C . ALA A 1 99 ? -13.244 -19.920 5.936 1.00 45.53 99 ALA A C 1
ATOM 815 O O . ALA A 1 99 ? -14.010 -20.886 5.951 1.00 45.53 99 ALA A O 1
ATOM 816 N N . ARG A 1 100 ? -12.587 -19.556 4.828 1.00 41.00 100 ARG A N 1
ATOM 817 C CA . ARG A 1 100 ? -12.624 -20.281 3.548 1.00 41.00 100 ARG A CA 1
ATOM 818 C C . ARG A 1 100 ? -11.237 -20.694 3.092 1.00 41.00 100 ARG A C 1
ATOM 820 O O . ARG A 1 100 ? -10.323 -19.851 3.191 1.00 41.00 100 ARG A O 1
#

Sequence (100 aa):
MDVPSGIEMMRTKKYAFYAEDATLYLPIDKTFNNIEKCSLTEIELFPPYLVSTPVQKTSPFRDFISCGFNLMRERGILYRENKVWHPQRPQCIGDRRVAR

Radius of gyration: 18.14 Å; chains: 1; bounding box: 36×35×44 Å

Secondary structure (DSSP, 8-state):
--HHHHHHHHHHSS------HHHHHHHHHHHS-HHHHHH-----SSPPP-PPPP--TT-TTHHHHHHHHHHHHHTTHHHHHHHHHSPPPPP-TT-TTT--